Protein AF-A0A1F7NPC1-F1 (afdb_monomer_lite)

Foldseek 3Di:
DFEPVVVVVCVVVVDDPLNVLVVCQVPQWDFQLVVCVPPDLVRCCVVCVVCNVSVVRRRDIDGPDDGSVVDDDDHDDHPDRDDDDDDDDDDDDDDDDDD

Radius of gyration: 18.07 Å; chains: 1; bounding box: 39×21×56 Å

Structure (mmCIF, N/CA/C/O backbone):
data_AF-A0A1F7NPC1-F1
#
_entry.id   AF-A0A1F7NPC1-F1
#
loop_
_atom_site.group_PDB
_atom_site.id
_atom_site.type_symbol
_atom_site.label_atom_id
_atom_site.label_alt_id
_atom_site.label_comp_id
_atom_site.label_asym_id
_atom_site.label_entity_id
_atom_site.label_seq_id
_atom_site.pdbx_PDB_ins_code
_atom_site.Cartn_x
_atom_site.Cartn_y
_atom_site.Cartn_z
_atom_site.occupancy
_atom_site.B_iso_or_equiv
_atom_site.auth_seq_id
_atom_site.auth_comp_id
_atom_site.auth_asym_id
_atom_site.auth_atom_id
_atom_site.pdbx_PDB_model_num
ATOM 1 N N . MET A 1 1 ? 1.244 2.683 9.094 1.00 88.69 1 MET A N 1
ATOM 2 C CA . MET A 1 1 ? 0.813 2.723 10.508 1.00 88.69 1 MET A CA 1
ATOM 3 C C . MET A 1 1 ? -0.458 3.544 10.620 1.00 88.69 1 MET A C 1
ATOM 5 O O . MET A 1 1 ? -0.465 4.696 10.197 1.00 88.69 1 MET A O 1
ATOM 9 N N . LEU A 1 2 ? -1.526 2.942 11.138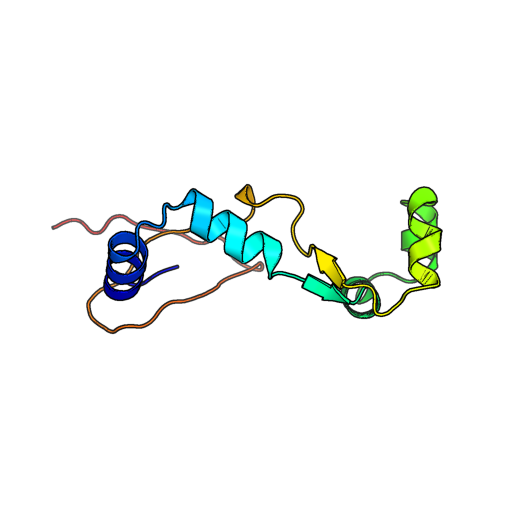 1.00 92.44 2 LEU A N 1
ATOM 10 C CA . LEU A 1 2 ? -2.827 3.589 11.313 1.00 92.44 2 LEU A CA 1
ATOM 11 C C . LEU A 1 2 ? -3.026 3.976 12.779 1.00 92.44 2 LEU A C 1
ATOM 13 O O . LEU A 1 2 ? -2.626 3.223 13.665 1.00 92.44 2 LEU A O 1
ATOM 17 N N . CYS A 1 3 ? -3.671 5.113 13.034 1.00 92.75 3 CYS A N 1
ATOM 18 C CA . CYS A 1 3 ? -4.187 5.403 14.370 1.00 92.75 3 CYS A CA 1
ATOM 19 C C . CYS A 1 3 ? -5.477 4.604 14.636 1.00 92.75 3 CYS A C 1
ATOM 21 O O . CYS A 1 3 ? -6.140 4.179 13.675 1.00 92.75 3 CYS A O 1
ATOM 23 N N . PRO A 1 4 ? -5.859 4.406 15.912 1.00 93.56 4 PRO A N 1
ATOM 24 C CA . PRO A 1 4 ? -7.070 3.668 16.269 1.00 93.56 4 PRO A CA 1
ATOM 25 C C . PRO A 1 4 ? -8.339 4.204 15.593 1.00 93.56 4 PRO A C 1
ATOM 27 O O . PRO A 1 4 ? -9.164 3.415 15.134 1.00 93.56 4 PRO A O 1
ATOM 30 N N . GLU A 1 5 ? -8.473 5.526 15.444 1.00 93.94 5 GLU A N 1
ATOM 31 C CA . GLU A 1 5 ? -9.654 6.144 14.822 1.00 93.94 5 GLU A CA 1
ATOM 32 C C . GLU A 1 5 ? -9.792 5.754 13.346 1.00 93.94 5 GLU A C 1
ATOM 34 O O . GLU A 1 5 ? -10.873 5.371 12.900 1.00 93.94 5 GLU A O 1
ATOM 39 N N . HIS A 1 6 ? -8.697 5.810 12.581 1.00 93.38 6 HIS A N 1
ATOM 40 C CA . HIS A 1 6 ? -8.715 5.424 11.170 1.00 93.38 6 HIS A CA 1
ATOM 41 C C . HIS A 1 6 ? -8.996 3.932 11.009 1.00 93.38 6 HIS A C 1
ATOM 43 O O . HIS A 1 6 ? -9.794 3.554 10.153 1.00 93.38 6 HIS A O 1
ATOM 49 N N . ALA A 1 7 ? -8.396 3.086 11.853 1.00 94.25 7 ALA A N 1
ATOM 50 C CA . ALA A 1 7 ? -8.669 1.652 11.843 1.00 94.25 7 ALA A CA 1
ATOM 51 C C . ALA A 1 7 ? -10.153 1.355 12.128 1.00 94.25 7 ALA A C 1
ATOM 53 O O . ALA A 1 7 ? -10.759 0.544 11.428 1.00 94.25 7 ALA A O 1
ATOM 54 N N . ALA A 1 8 ? -10.760 2.060 13.090 1.00 93.62 8 ALA A N 1
ATOM 55 C CA . ALA A 1 8 ? -12.181 1.930 13.404 1.00 93.62 8 ALA A CA 1
ATOM 56 C C . ALA A 1 8 ? -13.085 2.400 12.251 1.00 93.62 8 ALA A C 1
ATOM 58 O O . ALA A 1 8 ? -14.076 1.739 11.947 1.00 93.62 8 ALA A O 1
ATOM 59 N N . ILE A 1 9 ? -12.743 3.504 11.576 1.00 95.25 9 ILE A N 1
ATOM 60 C CA . ILE A 1 9 ? -13.491 3.994 10.405 1.00 95.25 9 ILE A CA 1
ATOM 61 C C . ILE A 1 9 ? -13.431 2.980 9.258 1.00 95.25 9 ILE A C 1
ATOM 63 O O . ILE A 1 9 ? -14.469 2.671 8.674 1.00 95.25 9 ILE A O 1
ATOM 67 N N . ILE A 1 10 ? -12.245 2.446 8.959 1.00 95.81 10 ILE A N 1
ATOM 68 C CA . ILE A 1 10 ? -12.043 1.432 7.914 1.00 95.81 10 ILE A CA 1
ATOM 69 C C . ILE A 1 10 ? -12.883 0.185 8.224 1.00 95.81 10 ILE A C 1
ATOM 71 O O . ILE A 1 10 ? -13.677 -0.249 7.389 1.00 95.81 10 ILE A O 1
ATOM 75 N N . ALA A 1 11 ? -12.792 -0.331 9.455 1.00 96.25 11 ALA A N 1
ATOM 76 C CA . ALA A 1 11 ? -13.564 -1.495 9.887 1.00 96.25 11 ALA A CA 1
ATOM 77 C C . ALA A 1 11 ? -15.082 -1.241 9.853 1.00 96.25 11 ALA A C 1
ATOM 79 O O . ALA A 1 11 ? -15.841 -2.103 9.415 1.00 96.25 11 ALA A O 1
ATOM 80 N N . LYS A 1 12 ? -15.536 -0.041 10.246 1.00 97.62 12 LYS A N 1
ATOM 81 C CA . LYS A 1 12 ? -16.953 0.362 10.192 1.00 97.62 12 LYS A CA 1
ATOM 82 C C . LYS A 1 12 ? -17.527 0.300 8.773 1.00 97.62 12 LYS A C 1
ATOM 84 O O . LYS A 1 12 ? -18.713 0.029 8.619 1.00 97.62 12 LYS A O 1
ATOM 89 N N . HIS A 1 13 ? -16.704 0.534 7.753 1.00 97.50 13 HIS A N 1
ATOM 90 C CA . HIS A 1 13 ? -17.105 0.437 6.346 1.00 97.50 13 HIS A CA 1
ATOM 91 C C . HIS A 1 13 ? -16.903 -0.971 5.759 1.00 97.50 13 HIS A C 1
ATOM 93 O O . HIS A 1 13 ? -17.033 -1.152 4.551 1.00 97.50 13 HIS A O 1
ATOM 99 N N . GLY A 1 14 ? -16.608 -1.971 6.594 1.00 97.44 14 GLY A N 1
ATOM 100 C CA . GLY A 1 14 ? -16.521 -3.376 6.194 1.00 97.44 14 GLY A CA 1
ATOM 101 C C . GLY A 1 14 ? -15.201 -3.777 5.539 1.00 97.44 14 GLY A C 1
ATOM 102 O O . GLY A 1 14 ? -15.120 -4.866 4.981 1.00 97.44 14 GLY A O 1
ATOM 103 N N . TRP A 1 15 ? -14.171 -2.930 5.593 1.00 97.94 15 TRP A N 1
ATOM 104 C CA . TRP A 1 15 ? -12.879 -3.239 4.985 1.00 97.94 15 TRP A CA 1
ATOM 105 C C . TRP A 1 15 ? -12.024 -4.097 5.913 1.00 97.94 15 TRP A C 1
ATOM 107 O O . TRP A 1 15 ? -11.790 -3.757 7.077 1.00 97.94 15 TRP A O 1
ATOM 117 N N . SER A 1 16 ? -11.501 -5.191 5.370 1.00 96.38 16 SER A N 1
ATOM 118 C CA . SER A 1 16 ? -10.497 -6.022 6.023 1.00 96.38 16 SER A CA 1
ATOM 119 C C . SER A 1 16 ? -9.082 -5.458 5.830 1.00 96.38 16 SER A C 1
ATOM 121 O O . SER A 1 16 ? -8.823 -4.601 4.982 1.00 96.38 16 SER A O 1
ATOM 123 N N . LYS A 1 17 ? -8.107 -5.998 6.575 1.00 95.00 17 LYS A N 1
ATOM 124 C CA . LYS A 1 17 ? -6.679 -5.694 6.354 1.00 95.00 17 LYS A CA 1
ATOM 125 C C . LYS A 1 17 ? -6.240 -6.040 4.922 1.00 95.00 17 LYS A C 1
ATOM 127 O O . LYS A 1 17 ? -5.391 -5.344 4.370 1.00 95.00 17 LYS A O 1
ATOM 132 N N . ALA A 1 18 ? -6.800 -7.101 4.334 1.00 96.69 18 ALA A N 1
ATOM 133 C CA . ALA A 1 18 ? -6.490 -7.518 2.969 1.00 96.69 18 ALA A CA 1
ATOM 134 C C . ALA A 1 18 ? -6.993 -6.492 1.942 1.00 96.69 18 ALA A C 1
ATOM 136 O O . ALA A 1 18 ? -6.257 -6.155 1.019 1.00 96.69 18 ALA A O 1
ATOM 137 N N . ASP A 1 19 ? -8.177 -5.918 2.165 1.00 97.75 19 ASP A N 1
ATOM 138 C CA . ASP A 1 19 ? -8.743 -4.880 1.293 1.00 97.75 19 ASP A CA 1
ATOM 139 C C . ASP A 1 19 ? -7.897 -3.607 1.322 1.00 97.75 19 ASP A C 1
ATOM 141 O O . ASP A 1 19 ? -7.585 -3.042 0.276 1.00 97.75 19 ASP A O 1
ATOM 145 N N . VAL A 1 20 ? -7.429 -3.193 2.506 1.00 96.38 20 VAL A N 1
ATOM 146 C CA . VAL A 1 20 ? -6.520 -2.039 2.627 1.00 96.38 20 VAL A CA 1
ATOM 147 C C . VAL A 1 20 ? -5.211 -2.293 1.877 1.00 96.38 20 VAL A C 1
ATOM 149 O O . VAL A 1 20 ? -4.750 -1.422 1.142 1.00 96.38 20 VAL A O 1
ATOM 152 N N . ARG A 1 21 ? -4.615 -3.485 2.021 1.00 96.56 21 ARG A N 1
ATOM 153 C CA . ARG A 1 21 ? -3.404 -3.858 1.268 1.00 96.56 21 ARG A CA 1
ATOM 154 C C . ARG A 1 21 ? -3.645 -3.832 -0.234 1.00 96.56 21 ARG A C 1
ATOM 156 O O . ARG A 1 21 ? -2.828 -3.283 -0.969 1.00 96.56 21 ARG A O 1
ATOM 163 N N . ARG A 1 22 ? -4.767 -4.395 -0.683 1.00 97.00 22 ARG A N 1
ATOM 164 C CA . ARG A 1 22 ? -5.150 -4.422 -2.094 1.00 97.00 22 ARG A CA 1
ATOM 165 C C . ARG A 1 22 ? -5.326 -3.010 -2.642 1.00 97.00 22 ARG A C 1
ATOM 167 O O . ARG A 1 22 ? -4.754 -2.700 -3.681 1.00 97.00 22 ARG A O 1
ATOM 174 N N . PHE A 1 23 ? -6.021 -2.146 -1.909 1.00 96.75 23 PHE A N 1
ATOM 175 C CA . PHE A 1 23 ? -6.215 -0.749 -2.278 1.00 96.75 23 PHE A CA 1
ATOM 176 C C . PHE A 1 23 ? -4.884 -0.000 -2.39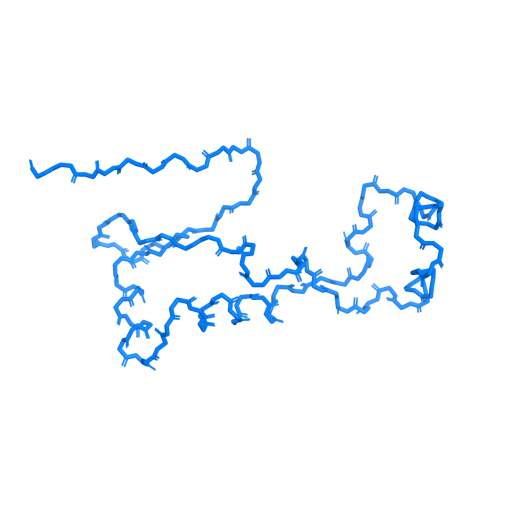7 1.00 96.75 23 PHE A C 1
ATOM 178 O O . PHE A 1 23 ? -4.631 0.644 -3.415 1.00 96.75 23 PHE A O 1
ATOM 185 N N . LEU A 1 24 ? -4.002 -0.121 -1.399 1.00 95.31 24 LEU A N 1
ATOM 186 C CA . LEU A 1 24 ? -2.670 0.488 -1.445 1.00 95.31 24 LEU A CA 1
ATOM 187 C C . LEU A 1 24 ? -1.858 -0.038 -2.633 1.00 95.31 24 LEU A C 1
ATOM 189 O O . LEU A 1 24 ? -1.249 0.747 -3.355 1.00 95.31 24 LEU A O 1
ATOM 193 N N . TYR A 1 25 ? -1.895 -1.347 -2.876 1.00 95.56 25 TYR A N 1
ATOM 194 C CA . TYR A 1 25 ? -1.231 -1.961 -4.018 1.00 95.56 25 TYR A CA 1
ATOM 195 C C . TYR A 1 25 ? -1.770 -1.470 -5.352 1.00 95.56 25 TYR A C 1
ATOM 197 O O . TYR A 1 25 ? -0.978 -1.265 -6.258 1.00 95.56 25 TYR A O 1
ATOM 205 N N . GLU A 1 26 ? -3.075 -1.282 -5.513 1.00 96.19 26 GLU A N 1
ATOM 206 C CA . GLU A 1 26 ? -3.664 -0.800 -6.767 1.00 96.19 26 GLU A CA 1
ATOM 207 C C . GLU A 1 26 ? -3.281 0.652 -7.070 1.00 96.19 26 GLU A C 1
ATOM 209 O O . GLU A 1 26 ? -3.050 0.990 -8.231 1.00 96.19 26 GLU A O 1
ATOM 214 N N . HIS A 1 27 ? -3.131 1.477 -6.032 1.00 95.81 27 HIS A N 1
ATOM 215 C CA . HIS A 1 27 ? -2.881 2.913 -6.168 1.00 95.81 27 HIS A CA 1
ATOM 216 C C . HIS A 1 27 ? -1.399 3.304 -6.068 1.00 95.81 27 HIS A C 1
ATOM 218 O O . HIS A 1 27 ? -1.030 4.398 -6.488 1.00 95.81 27 HIS A O 1
ATOM 224 N N . ALA A 1 28 ? -0.525 2.435 -5.552 1.00 93.94 28 ALA A N 1
ATOM 225 C CA . ALA A 1 28 ? 0.918 2.674 -5.496 1.00 93.94 28 ALA A CA 1
ATOM 226 C C . ALA A 1 28 ? 1.560 2.496 -6.882 1.00 93.94 28 ALA A C 1
ATOM 228 O O . ALA A 1 28 ? 2.156 1.455 -7.190 1.00 93.94 28 ALA A O 1
ATOM 229 N N . ARG A 1 29 ? 1.394 3.503 -7.740 1.00 94.19 29 ARG A N 1
ATOM 230 C CA . ARG A 1 29 ? 1.935 3.551 -9.099 1.00 94.19 29 ARG A CA 1
ATOM 231 C C . ARG A 1 29 ? 2.915 4.707 -9.258 1.00 94.19 29 ARG A C 1
ATOM 233 O O . ARG A 1 29 ? 2.763 5.748 -8.622 1.00 94.19 29 ARG A O 1
ATOM 240 N N . LEU A 1 30 ? 3.945 4.476 -10.065 1.00 91.94 30 LEU A N 1
ATOM 241 C CA . LEU A 1 30 ? 4.818 5.528 -10.564 1.00 91.94 30 LEU A CA 1
ATOM 242 C C . LEU A 1 30 ? 5.050 5.328 -12.061 1.00 91.94 30 LEU A C 1
ATOM 244 O O . LEU A 1 30 ? 5.190 4.182 -12.509 1.00 91.94 30 LEU A O 1
ATOM 248 N N . PRO A 1 31 ? 5.200 6.419 -12.826 1.00 92.31 31 PRO A N 1
ATOM 249 C CA . PRO A 1 31 ? 5.576 6.325 -14.219 1.00 92.31 31 PRO A CA 1
ATOM 250 C C . PRO A 1 31 ? 6.983 5.736 -14.324 1.00 92.31 31 PRO A C 1
ATOM 252 O O . PRO A 1 31 ? 7.891 6.081 -13.553 1.00 92.31 31 PRO A O 1
ATOM 255 N N . PHE A 1 32 ? 7.184 4.860 -15.305 1.00 87.88 32 PHE A N 1
ATOM 256 C CA . PHE A 1 32 ? 8.438 4.134 -15.510 1.00 87.88 32 PHE A CA 1
ATOM 257 C C . PHE A 1 32 ? 9.685 5.040 -15.510 1.00 87.88 32 PHE A C 1
ATOM 259 O O . PHE A 1 32 ? 10.731 4.671 -14.967 1.00 87.88 32 PHE A O 1
ATOM 266 N N . ARG A 1 33 ? 9.577 6.268 -16.036 1.00 86.12 33 ARG A N 1
ATOM 267 C CA . ARG A 1 33 ? 10.665 7.262 -16.014 1.00 86.12 33 ARG A CA 1
ATOM 268 C C . ARG A 1 33 ? 11.188 7.591 -14.609 1.00 86.12 33 ARG A C 1
ATOM 270 O O . ARG A 1 33 ? 12.374 7.888 -14.485 1.00 86.12 33 ARG A O 1
ATOM 277 N N . LEU A 1 34 ? 10.341 7.548 -13.575 1.00 86.06 34 LEU A N 1
ATOM 278 C CA . LEU A 1 34 ? 10.715 7.859 -12.189 1.00 86.06 34 LEU A CA 1
ATOM 279 C C . LEU A 1 34 ? 11.313 6.650 -11.465 1.00 86.06 34 LEU A C 1
ATOM 281 O O . LEU A 1 34 ? 12.187 6.816 -10.620 1.00 86.06 34 LEU A O 1
ATOM 285 N N . LEU A 1 35 ? 10.919 5.432 -11.843 1.00 78.25 35 LEU A N 1
ATOM 286 C CA . LEU A 1 35 ? 11.482 4.197 -11.286 1.00 78.25 35 LEU A CA 1
ATOM 287 C C . LEU A 1 35 ? 12.942 3.958 -11.717 1.00 78.25 35 LEU A C 1
ATOM 289 O O . LEU A 1 35 ? 13.673 3.210 -11.075 1.00 78.25 35 LEU A O 1
ATOM 293 N N . ARG A 1 36 ? 13.397 4.622 -12.786 1.00 67.75 36 ARG A N 1
ATOM 294 C CA . ARG A 1 36 ? 14.745 4.476 -13.364 1.00 67.75 36 ARG A CA 1
ATOM 295 C C . ARG A 1 36 ? 15.842 5.274 -12.634 1.00 67.75 36 ARG A C 1
ATOM 297 O O . ARG A 1 36 ? 16.993 5.235 -13.056 1.00 67.75 36 ARG A O 1
ATOM 304 N N . TRP A 1 37 ? 15.517 6.005 -11.564 1.00 55.75 37 TRP A N 1
ATOM 305 C CA . TRP A 1 37 ? 16.352 7.086 -11.004 1.00 55.75 37 TRP A CA 1
ATOM 306 C C . TRP A 1 37 ? 17.800 6.707 -10.624 1.00 55.75 37 TRP A C 1
ATOM 308 O O . TRP A 1 37 ? 18.664 7.574 -10.571 1.00 55.75 37 TRP A O 1
ATOM 318 N N . THR A 1 38 ? 18.100 5.429 -10.378 1.00 53.41 38 THR A N 1
ATOM 319 C CA . THR A 1 38 ? 19.424 4.961 -9.912 1.00 53.41 38 THR A CA 1
ATOM 320 C C . THR A 1 38 ? 20.214 4.134 -10.928 1.00 53.41 38 THR A C 1
ATOM 322 O O . THR A 1 38 ? 21.324 3.697 -10.625 1.00 53.41 38 THR A O 1
ATOM 325 N N . LYS A 1 39 ? 19.668 3.871 -12.119 1.00 55.91 39 LYS A N 1
ATOM 326 C CA . LYS A 1 39 ? 20.198 2.865 -13.050 1.00 55.91 39 LYS A CA 1
ATOM 327 C C . LYS A 1 39 ? 20.271 3.457 -14.459 1.00 55.91 39 LYS A C 1
ATOM 329 O O . LYS A 1 39 ? 19.241 3.766 -15.054 1.00 55.91 39 LYS A O 1
ATOM 334 N N . GLU A 1 40 ? 21.484 3.587 -15.004 1.00 62.09 40 GLU A N 1
ATOM 335 C CA . GLU A 1 40 ? 21.698 3.877 -16.431 1.00 62.09 40 GLU A CA 1
ATOM 336 C C . GLU A 1 40 ? 20.823 2.933 -17.280 1.00 62.09 40 GLU A C 1
ATOM 338 O O . GLU A 1 40 ? 20.744 1.744 -16.945 1.00 62.09 40 GLU A O 1
ATOM 343 N N . PRO A 1 41 ? 20.166 3.394 -18.365 1.00 60.53 41 PRO A N 1
ATOM 344 C CA . PRO A 1 41 ? 19.257 2.568 -19.168 1.00 60.53 41 PRO A CA 1
ATOM 345 C C . PRO A 1 41 ? 19.872 1.232 -19.611 1.00 60.53 41 PRO A C 1
ATOM 347 O O . PRO A 1 41 ? 19.177 0.219 -19.679 1.00 60.53 41 PRO A O 1
ATOM 350 N N . SER A 1 42 ? 21.188 1.214 -19.836 1.00 60.50 42 SER A N 1
ATOM 351 C CA . SER A 1 42 ? 21.978 0.022 -20.156 1.00 60.50 42 SER A CA 1
ATOM 352 C C . SER A 1 42 ? 21.897 -1.072 -19.085 1.00 60.50 42 SER A C 1
ATOM 354 O O . SER A 1 42 ? 21.857 -2.252 -19.422 1.00 60.50 42 SER A O 1
ATOM 356 N N . THR A 1 43 ? 21.808 -0.711 -17.804 1.00 66.38 43 THR A N 1
ATOM 357 C CA . THR A 1 43 ? 21.758 -1.671 -16.688 1.00 66.38 43 THR A CA 1
ATOM 358 C C . THR A 1 43 ? 20.400 -2.356 -16.550 1.00 66.38 43 THR A C 1
ATOM 360 O O . THR A 1 43 ? 20.341 -3.522 -16.165 1.00 66.38 43 THR A O 1
ATOM 363 N N . LEU A 1 44 ? 19.312 -1.667 -16.908 1.00 65.75 44 LEU A N 1
ATOM 364 C CA . LEU A 1 44 ? 17.983 -2.272 -16.958 1.00 65.75 44 LEU A CA 1
ATOM 365 C C . LEU A 1 44 ? 17.883 -3.261 -18.127 1.00 65.75 44 LEU A C 1
ATOM 367 O O . LEU A 1 44 ? 17.425 -4.384 -17.938 1.00 65.75 44 LEU A O 1
ATOM 371 N N . ILE A 1 45 ? 18.362 -2.860 -19.310 1.00 65.19 45 ILE A N 1
ATOM 372 C CA . ILE A 1 45 ? 18.362 -3.703 -20.516 1.00 65.19 45 ILE A CA 1
ATOM 373 C C . ILE A 1 45 ? 19.227 -4.952 -20.301 1.00 65.19 45 ILE A C 1
ATOM 375 O O . ILE A 1 45 ? 18.821 -6.046 -20.684 1.00 65.19 45 ILE A O 1
ATOM 379 N N . ALA A 1 46 ? 20.389 -4.806 -19.656 1.00 69.56 46 ALA A N 1
ATOM 380 C CA . ALA A 1 46 ? 21.287 -5.923 -19.374 1.00 69.56 46 ALA A CA 1
ATOM 381 C C . ALA A 1 46 ? 20.698 -6.929 -18.372 1.00 69.56 46 ALA A C 1
ATOM 383 O O . ALA A 1 46 ? 20.925 -8.127 -18.510 1.00 69.56 46 ALA A O 1
ATOM 384 N N . GLY A 1 47 ? 19.949 -6.458 -17.368 1.00 74.50 47 GLY A N 1
ATOM 385 C CA . GLY A 1 47 ? 19.352 -7.329 -16.351 1.00 74.50 47 GLY A CA 1
ATOM 386 C C . GLY A 1 47 ? 18.024 -7.963 -16.768 1.00 74.50 47 GLY A C 1
ATOM 387 O O . GLY A 1 47 ? 17.706 -9.057 -16.307 1.00 74.50 47 GLY A O 1
ATOM 388 N N . ARG A 1 48 ? 17.234 -7.277 -17.606 1.00 78.38 48 ARG A N 1
ATOM 389 C CA . ARG A 1 48 ? 15.876 -7.677 -18.011 1.00 78.38 48 ARG A CA 1
ATOM 390 C C . ARG A 1 48 ? 15.579 -7.260 -19.460 1.00 78.38 48 ARG A C 1
ATOM 392 O O . ARG A 1 48 ? 14.836 -6.299 -19.685 1.00 78.38 48 ARG A O 1
ATOM 399 N N . PRO A 1 49 ? 16.142 -7.961 -20.462 1.00 81.81 49 PRO A N 1
ATOM 400 C CA . PRO A 1 49 ? 15.929 -7.628 -21.874 1.00 81.81 49 PRO A CA 1
ATOM 401 C C . PRO A 1 49 ? 14.454 -7.741 -22.292 1.00 81.81 49 PRO A C 1
ATOM 403 O O . PRO A 1 49 ? 13.992 -6.995 -23.154 1.00 81.81 49 PRO A O 1
ATOM 406 N N . ASP A 1 50 ? 13.683 -8.602 -21.623 1.00 85.62 50 ASP A N 1
ATOM 407 C CA . ASP A 1 50 ? 12.236 -8.752 -21.797 1.00 85.62 50 ASP A CA 1
ATOM 408 C C . ASP A 1 50 ? 11.441 -7.474 -21.473 1.00 85.62 50 ASP A C 1
ATOM 410 O O . ASP A 1 50 ? 10.335 -7.287 -21.977 1.00 85.62 50 ASP A O 1
ATOM 414 N N . LEU A 1 51 ? 12.011 -6.558 -20.687 1.00 84.06 51 LEU A N 1
ATOM 415 C CA . LEU A 1 51 ? 11.376 -5.303 -20.279 1.00 84.06 51 LEU A CA 1
ATOM 416 C C . LEU A 1 51 ? 11.798 -4.095 -21.129 1.00 84.06 51 LEU A C 1
ATOM 418 O O . LEU A 1 51 ? 11.347 -2.977 -20.880 1.00 84.06 51 LEU A O 1
ATOM 422 N N . GLN A 1 52 ? 12.623 -4.286 -22.165 1.00 84.56 52 GLN A N 1
ATOM 423 C CA . GLN A 1 52 ? 13.146 -3.190 -22.992 1.00 84.56 52 GLN A CA 1
ATOM 424 C C . GLN A 1 52 ? 12.042 -2.359 -23.670 1.00 84.56 52 GLN A C 1
ATOM 426 O O . GLN A 1 52 ? 12.220 -1.167 -23.925 1.00 84.56 52 GLN A O 1
ATOM 431 N N . TRP A 1 53 ? 10.881 -2.956 -23.944 1.00 87.12 53 TRP A N 1
ATOM 432 C CA . TRP A 1 53 ? 9.744 -2.258 -24.544 1.00 87.12 53 TRP A CA 1
ATOM 433 C C . TRP A 1 53 ? 9.220 -1.095 -23.683 1.00 87.12 53 TRP A C 1
ATOM 435 O O . TRP A 1 53 ? 8.691 -0.140 -24.252 1.00 87.12 53 TRP A O 1
ATOM 445 N N . LEU A 1 54 ? 9.433 -1.118 -22.359 1.00 87.12 54 LEU A N 1
ATOM 446 C CA . LEU A 1 54 ? 9.061 -0.033 -21.439 1.00 87.12 54 LEU A CA 1
ATOM 447 C C . LEU A 1 54 ? 9.785 1.282 -21.752 1.00 87.12 54 LEU A C 1
ATOM 449 O O . LEU A 1 54 ? 9.255 2.357 -21.484 1.00 87.12 54 LEU A O 1
ATOM 453 N N . LEU A 1 55 ? 10.959 1.228 -22.397 1.00 85.50 55 LEU A N 1
ATOM 454 C CA . LEU A 1 55 ? 11.686 2.427 -22.837 1.00 85.50 55 LEU A CA 1
ATOM 455 C C . LEU A 1 55 ? 10.878 3.283 -23.821 1.00 85.50 55 LEU A C 1
ATOM 457 O O . LEU A 1 55 ? 11.117 4.485 -23.907 1.00 85.50 55 LEU A O 1
ATOM 461 N N . ARG A 1 56 ? 9.928 2.678 -24.546 1.00 89.88 56 ARG A N 1
ATOM 462 C CA . ARG A 1 56 ? 9.021 3.388 -25.460 1.00 89.88 56 ARG A CA 1
ATOM 463 C C . ARG A 1 56 ? 7.821 4.021 -24.750 1.00 89.88 56 ARG A C 1
ATOM 465 O O . ARG A 1 56 ? 7.150 4.845 -25.359 1.00 89.88 56 ARG A O 1
ATOM 472 N N . TYR A 1 57 ? 7.570 3.667 -23.489 1.00 91.62 57 TYR A N 1
ATOM 473 C CA . TYR A 1 57 ? 6.420 4.123 -22.705 1.00 91.62 57 TYR A CA 1
ATOM 474 C C . TYR A 1 57 ? 6.878 4.699 -21.353 1.00 91.62 57 TYR A C 1
ATOM 476 O O . TYR A 1 57 ? 6.627 4.106 -20.303 1.00 91.62 57 TYR A O 1
ATOM 484 N N . PRO A 1 58 ? 7.578 5.850 -21.354 1.00 88.38 58 PRO A N 1
ATOM 485 C CA . PRO A 1 58 ? 8.156 6.431 -20.139 1.00 88.38 58 PRO A CA 1
ATOM 486 C C . PRO A 1 58 ? 7.117 6.818 -19.079 1.00 88.38 58 PRO A C 1
ATOM 488 O O . PRO A 1 58 ? 7.441 6.812 -17.892 1.00 88.38 58 PRO A O 1
ATOM 491 N N . ASP A 1 59 ? 5.894 7.125 -19.505 1.00 93.25 59 ASP A N 1
ATOM 492 C CA . ASP A 1 59 ? 4.793 7.549 -18.638 1.00 93.25 59 ASP A CA 1
ATOM 493 C C . ASP A 1 59 ? 3.833 6.396 -18.302 1.00 93.25 59 ASP A C 1
ATOM 495 O O . ASP A 1 59 ? 2.767 6.617 -17.736 1.00 93.25 59 ASP A O 1
ATOM 499 N N . LEU A 1 60 ? 4.190 5.150 -18.649 1.00 93.44 60 LEU A N 1
ATOM 500 C CA . LEU A 1 60 ? 3.418 3.988 -18.226 1.00 93.44 60 LEU A CA 1
ATOM 501 C C . LEU A 1 60 ? 3.526 3.828 -16.708 1.00 93.44 60 LEU A C 1
ATOM 503 O O . LEU A 1 60 ? 4.620 3.644 -16.170 1.00 93.44 60 LEU A O 1
ATOM 507 N N . GLU A 1 61 ? 2.375 3.876 -16.046 1.00 93.50 61 GLU A N 1
ATOM 508 C CA . GLU A 1 61 ? 2.229 3.679 -14.608 1.00 93.50 61 GLU A CA 1
ATOM 509 C C . GLU A 1 61 ? 2.476 2.213 -14.241 1.00 93.50 61 GLU A C 1
ATOM 511 O O . GLU A 1 61 ? 1.709 1.318 -14.607 1.00 93.50 61 GLU A O 1
ATOM 516 N N . LEU A 1 62 ? 3.555 1.965 -13.501 1.00 91.31 62 LEU A N 1
ATOM 517 C CA . LEU A 1 62 ? 3.944 0.634 -13.050 1.00 91.31 62 LEU A CA 1
ATOM 518 C C . LEU A 1 62 ? 3.780 0.505 -11.535 1.00 91.31 62 LEU A C 1
ATOM 520 O O . LEU A 1 62 ? 3.937 1.491 -10.807 1.00 91.31 62 LEU A O 1
ATOM 524 N N . PRO A 1 63 ? 3.465 -0.701 -11.035 1.00 92.31 63 PRO A N 1
ATOM 525 C CA . PRO A 1 63 ? 3.426 -0.943 -9.604 1.00 92.31 63 PRO A CA 1
ATOM 526 C C . PRO A 1 63 ? 4.812 -0.750 -8.983 1.00 92.31 63 PRO A C 1
ATOM 528 O O . PRO A 1 63 ? 5.810 -1.252 -9.496 1.00 92.31 63 PRO A O 1
ATOM 531 N N . ILE A 1 64 ? 4.862 -0.023 -7.863 1.00 89.62 64 ILE A N 1
ATOM 532 C CA . ILE A 1 64 ? 6.102 0.180 -7.092 1.00 89.62 64 ILE A CA 1
ATOM 533 C C . ILE A 1 64 ? 6.467 -1.090 -6.306 1.00 89.62 64 ILE A C 1
ATOM 535 O O . ILE A 1 64 ? 7.640 -1.384 -6.096 1.00 89.62 64 ILE A O 1
ATOM 539 N N . PHE A 1 65 ? 5.453 -1.842 -5.874 1.00 90.38 65 PHE A N 1
ATOM 540 C CA . PHE A 1 65 ? 5.582 -3.067 -5.089 1.00 90.38 65 PHE A CA 1
ATOM 541 C C . PHE A 1 65 ? 5.157 -4.277 -5.915 1.00 90.38 65 PHE A C 1
ATOM 543 O O . PHE A 1 65 ? 4.291 -4.161 -6.777 1.00 90.38 65 PHE A O 1
ATOM 550 N N . GLU A 1 66 ? 5.732 -5.445 -5.637 1.00 89.88 66 GLU A N 1
ATOM 551 C CA . GLU A 1 66 ? 5.447 -6.662 -6.404 1.00 89.88 66 GLU A CA 1
ATOM 552 C C . GLU A 1 66 ? 4.062 -7.236 -6.077 1.00 89.88 66 GLU A C 1
ATOM 554 O O . GLU A 1 66 ? 3.292 -7.567 -6.980 1.00 89.88 66 GLU A O 1
ATOM 559 N N . VAL A 1 67 ? 3.717 -7.273 -4.786 1.00 94.75 67 VAL A N 1
ATOM 560 C CA . VAL A 1 67 ? 2.477 -7.870 -4.276 1.00 94.75 67 VAL A CA 1
ATOM 561 C C . VAL A 1 67 ? 1.852 -7.022 -3.152 1.00 94.75 67 VAL A C 1
ATOM 563 O O . VAL A 1 67 ? 2.563 -6.251 -2.498 1.00 94.75 67 VAL A O 1
ATOM 566 N N . PRO A 1 68 ? 0.535 -7.135 -2.884 1.00 95.38 68 PRO A N 1
ATOM 567 C CA . PRO A 1 68 ? -0.121 -6.426 -1.778 1.00 95.38 68 PRO A CA 1
ATOM 568 C C . PRO A 1 68 ? 0.469 -6.718 -0.393 1.00 95.38 68 PRO A C 1
ATOM 570 O O . PRO A 1 68 ? 0.400 -5.882 0.511 1.00 95.38 68 PRO A O 1
ATOM 573 N N . GLU A 1 69 ? 1.071 -7.888 -0.214 1.00 94.31 69 GLU A N 1
ATOM 574 C CA . GLU A 1 69 ? 1.695 -8.324 1.034 1.00 94.31 69 GLU A CA 1
ATOM 575 C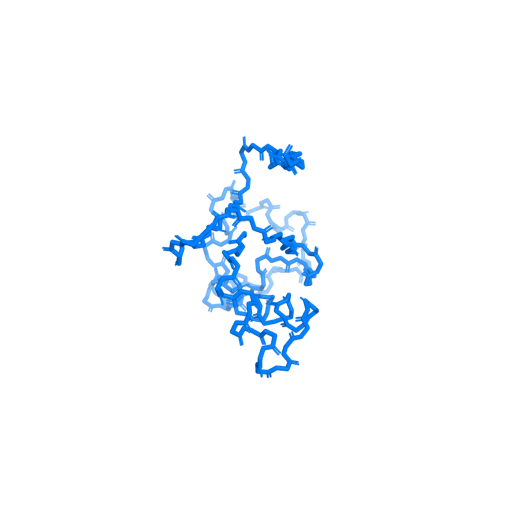 C . GLU A 1 69 ? 2.966 -7.531 1.368 1.00 94.31 69 GLU A C 1
ATOM 577 O O . GLU A 1 69 ? 3.398 -7.550 2.515 1.00 94.31 69 GLU A O 1
ATOM 582 N N . CYS A 1 70 ? 3.521 -6.756 0.425 1.00 92.38 70 CYS A N 1
ATOM 583 C CA . CYS A 1 70 ? 4.606 -5.815 0.716 1.00 92.38 70 CYS A CA 1
ATOM 584 C C . CYS A 1 70 ? 4.190 -4.700 1.698 1.00 92.38 70 CYS A C 1
ATOM 586 O O . CYS A 1 70 ? 5.054 -4.044 2.281 1.00 92.38 70 CYS A O 1
ATOM 588 N N . PHE A 1 71 ? 2.887 -4.460 1.889 1.00 92.50 71 PHE A N 1
ATOM 589 C CA . PHE A 1 71 ? 2.385 -3.460 2.827 1.00 92.50 71 PHE A CA 1
ATOM 590 C C . PHE A 1 71 ? 2.150 -4.058 4.213 1.00 92.50 71 PHE A C 1
ATOM 592 O O . PHE A 1 71 ? 1.171 -4.776 4.445 1.00 92.50 71 PHE A O 1
ATOM 599 N N . GLU A 1 72 ? 2.978 -3.665 5.178 1.00 91.81 72 GLU A N 1
ATOM 600 C CA . GLU A 1 72 ? 2.719 -3.955 6.584 1.00 91.81 72 GLU A CA 1
ATOM 601 C C . GLU A 1 72 ? 1.891 -2.866 7.265 1.00 91.81 72 GLU A C 1
ATOM 603 O O . GLU A 1 72 ? 2.186 -1.669 7.223 1.00 91.81 72 GLU A O 1
ATOM 608 N N . ILE A 1 73 ? 0.807 -3.306 7.907 1.00 91.94 73 ILE A N 1
ATOM 609 C CA . ILE A 1 73 ? -0.163 -2.432 8.564 1.00 91.94 73 ILE A CA 1
ATOM 610 C C . ILE A 1 73 ? -0.249 -2.834 10.031 1.00 91.94 73 ILE A C 1
ATOM 612 O O . ILE A 1 73 ? -0.655 -3.951 10.359 1.00 91.94 73 ILE A O 1
ATOM 616 N N . ALA A 1 74 ? 0.091 -1.878 10.889 1.00 91.31 74 ALA A N 1
ATOM 617 C CA . ALA A 1 74 ? -0.085 -1.928 12.331 1.00 91.31 74 ALA A CA 1
ATOM 618 C C . ALA A 1 74 ? -0.959 -0.752 12.782 1.00 91.31 74 ALA A C 1
ATOM 620 O O . ALA A 1 74 ? -0.879 0.342 12.203 1.00 91.31 74 ALA A O 1
ATOM 621 N N . VAL A 1 75 ? -1.771 -0.994 13.812 1.00 91.81 75 VAL A N 1
ATOM 622 C CA . VAL A 1 75 ? -2.526 0.038 14.530 1.00 91.81 75 VAL A CA 1
ATOM 623 C C . VAL A 1 75 ? -1.713 0.427 15.754 1.00 91.81 75 VAL A C 1
ATOM 625 O O . VAL A 1 75 ? -1.393 -0.432 16.571 1.00 91.81 75 VAL A O 1
ATOM 628 N N . VAL A 1 76 ? -1.321 1.694 15.845 1.00 87.94 76 VAL A N 1
ATOM 629 C CA . VAL A 1 76 ? -0.397 2.187 16.876 1.00 87.94 76 VAL A CA 1
ATOM 630 C C . VAL A 1 76 ? -0.792 3.587 17.336 1.00 87.94 76 VAL A C 1
ATOM 632 O O . VAL A 1 76 ? -1.458 4.327 16.610 1.00 87.94 76 VAL A O 1
ATOM 635 N N . GLY A 1 77 ? -0.331 3.968 18.527 1.00 84.81 77 GLY A N 1
ATOM 636 C CA . GLY A 1 77 ? -0.587 5.280 19.116 1.00 84.81 77 GLY A CA 1
ATOM 637 C C . GLY A 1 77 ? -1.881 5.334 19.927 1.00 84.81 77 GLY A C 1
ATOM 638 O O . GLY A 1 77 ? -2.369 4.318 20.413 1.00 84.81 77 GLY A O 1
ATOM 639 N N . GLY A 1 78 ? -2.410 6.544 20.092 1.00 80.12 78 GLY A N 1
ATOM 640 C CA . GLY A 1 78 ? -3.616 6.826 20.865 1.00 80.12 78 GLY A CA 1
ATOM 641 C C . GLY A 1 78 ? -4.494 7.877 20.182 1.00 80.12 78 GLY A C 1
ATOM 642 O O . GLY A 1 78 ? -4.230 8.233 19.027 1.00 80.12 78 GLY A O 1
ATOM 643 N N . PRO A 1 79 ? -5.515 8.389 20.886 1.00 73.69 79 PRO A N 1
ATOM 644 C CA . PRO A 1 79 ? -6.483 9.315 20.322 1.00 73.69 79 PRO A CA 1
ATOM 645 C C . PRO A 1 79 ? -5.845 10.648 19.941 1.00 73.69 79 PRO A C 1
ATOM 647 O O . PRO A 1 79 ? -5.584 11.508 20.778 1.00 73.69 79 PRO A O 1
ATOM 650 N N . ALA A 1 80 ? -5.556 10.790 18.649 1.00 78.00 80 ALA A N 1
ATOM 651 C CA . ALA A 1 80 ? -4.988 11.999 18.054 1.00 78.00 80 ALA A CA 1
ATOM 652 C C . ALA A 1 80 ? -5.231 12.106 16.537 1.00 78.00 80 ALA A C 1
ATOM 654 O O . ALA A 1 80 ? -4.888 13.132 15.947 1.00 78.00 80 ALA A O 1
ATOM 655 N N . GLY A 1 81 ? -5.775 11.066 15.883 1.00 79.75 81 GLY A N 1
ATOM 656 C CA . GLY A 1 81 ? -6.115 11.101 14.455 1.00 79.75 81 GLY A CA 1
ATOM 657 C C . GLY A 1 81 ? -4.918 11.152 13.496 1.00 79.75 81 GLY A C 1
ATOM 658 O O . GLY A 1 81 ? -5.071 11.535 12.339 1.00 79.75 81 GLY A O 1
ATOM 659 N N . ARG A 1 82 ? -3.702 10.810 13.947 1.00 84.75 82 ARG A N 1
ATOM 660 C CA . ARG A 1 82 ? -2.482 10.890 13.122 1.00 84.75 82 ARG A CA 1
ATOM 661 C C . ARG A 1 82 ? -2.001 9.507 12.708 1.00 84.75 82 ARG A C 1
ATOM 663 O O . ARG A 1 82 ? -1.632 8.698 13.549 1.00 84.75 82 ARG A O 1
ATOM 670 N N . SER A 1 83 ? -1.964 9.257 11.403 1.00 86.75 83 SER A N 1
ATOM 671 C CA . SER A 1 83 ? -1.366 8.053 10.812 1.00 86.75 83 SER A CA 1
ATOM 672 C C . SER A 1 83 ? -0.029 8.371 10.153 1.00 86.75 83 SER A C 1
ATOM 674 O O . SER A 1 83 ? 0.260 9.524 9.844 1.00 86.75 83 SER A O 1
ATOM 676 N N . MET A 1 84 ? 0.792 7.344 9.947 1.00 87.12 84 MET A N 1
ATOM 677 C CA . MET A 1 84 ? 2.148 7.489 9.422 1.00 87.12 84 MET A CA 1
ATOM 678 C C . MET A 1 84 ? 2.443 6.423 8.369 1.00 87.12 84 MET A C 1
ATOM 680 O O . MET A 1 84 ? 2.068 5.256 8.520 1.00 87.12 84 MET A O 1
ATOM 684 N N . TYR A 1 85 ? 3.159 6.821 7.325 1.00 87.19 85 TYR A N 1
ATOM 685 C CA . TYR A 1 85 ? 3.757 5.927 6.342 1.00 87.19 85 TYR A CA 1
ATOM 686 C C . TYR A 1 85 ? 5.276 5.927 6.510 1.00 87.19 85 TYR A C 1
ATOM 688 O O . TYR A 1 85 ? 5.867 6.963 6.805 1.00 87.19 85 TYR A O 1
ATOM 696 N N . PHE A 1 86 ? 5.893 4.764 6.328 1.00 82.81 86 PHE A N 1
ATOM 697 C CA . PHE A 1 86 ? 7.334 4.588 6.421 1.00 82.81 86 PHE A CA 1
ATOM 698 C C . PHE A 1 86 ? 7.790 3.578 5.362 1.00 82.81 86 PHE A C 1
ATOM 700 O O . PHE A 1 86 ? 7.155 2.535 5.204 1.00 82.81 86 PHE A O 1
ATOM 707 N N . TYR A 1 87 ? 8.873 3.889 4.646 1.00 74.19 87 TYR A N 1
ATOM 708 C CA . TYR A 1 87 ? 9.444 3.048 3.593 1.00 74.19 87 TYR A CA 1
ATOM 709 C C . TYR A 1 87 ? 10.961 3.236 3.526 1.00 74.19 87 TYR A C 1
ATOM 711 O O . TYR A 1 87 ? 11.428 4.287 3.095 1.00 74.19 87 TYR A O 1
ATOM 719 N N . GLY A 1 88 ? 11.706 2.201 3.927 1.00 64.12 88 GLY A N 1
ATOM 720 C CA . GLY A 1 88 ? 13.164 2.121 3.795 1.00 64.12 88 G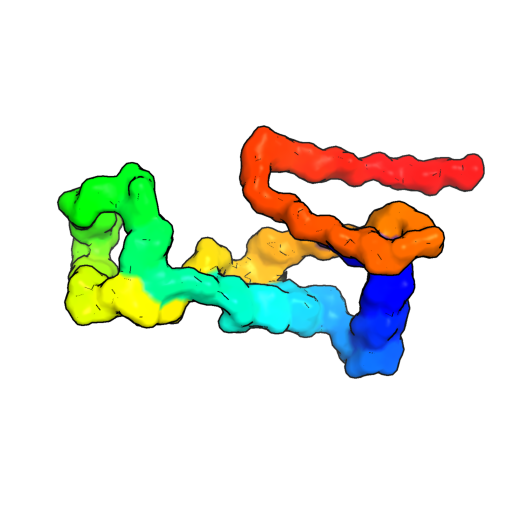LY A CA 1
ATOM 721 C C . GLY A 1 88 ? 13.974 3.071 4.695 1.00 64.12 88 GLY A C 1
ATOM 722 O O . GLY A 1 88 ? 13.497 4.115 5.116 1.00 64.12 88 GLY A O 1
ATOM 723 N N . ALA A 1 89 ? 15.231 2.682 4.952 1.00 49.31 89 ALA A N 1
ATOM 724 C CA . ALA A 1 89 ? 16.287 3.306 5.778 1.00 49.31 89 ALA A CA 1
ATOM 725 C C . ALA A 1 89 ? 16.380 2.909 7.267 1.00 49.31 89 ALA A C 1
ATOM 727 O O . ALA A 1 89 ? 17.467 3.015 7.827 1.00 49.31 89 ALA A O 1
ATOM 728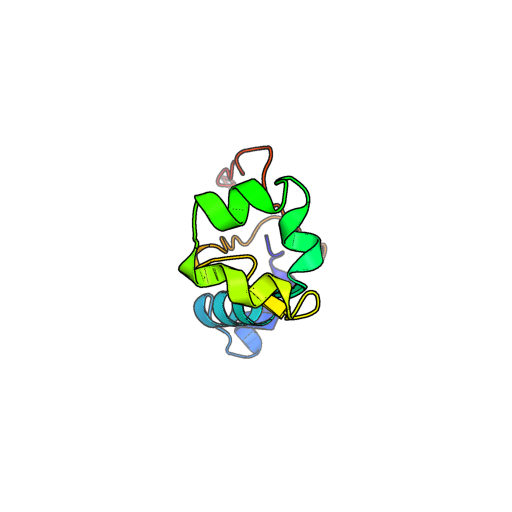 N N . HIS A 1 90 ? 15.330 2.362 7.887 1.00 52.66 90 HIS A N 1
ATOM 729 C CA . HIS A 1 90 ? 15.361 1.838 9.264 1.00 52.66 90 HIS A CA 1
ATOM 730 C C . HIS A 1 90 ? 14.384 0.663 9.427 1.00 52.66 90 HIS A C 1
ATOM 732 O O . HIS A 1 90 ? 13.451 0.526 8.638 1.00 52.66 90 HIS A O 1
ATOM 738 N N . GLU A 1 91 ? 14.586 -0.192 10.430 1.00 54.09 91 GLU A N 1
ATOM 739 C CA . GLU A 1 91 ? 13.605 -1.221 10.786 1.00 54.09 91 GLU A CA 1
ATOM 740 C C . GLU A 1 91 ? 12.490 -0.608 11.654 1.00 54.09 91 GLU A C 1
ATOM 742 O O . GLU A 1 91 ? 12.776 0.082 12.637 1.00 54.09 91 GLU A O 1
ATOM 747 N N . PRO A 1 92 ? 11.205 -0.804 11.318 1.00 58.19 92 PRO A N 1
ATOM 748 C CA . PRO A 1 92 ? 10.130 -0.428 12.222 1.00 58.19 92 PRO A CA 1
ATOM 749 C C . PRO A 1 92 ? 10.145 -1.361 13.442 1.00 58.19 92 PRO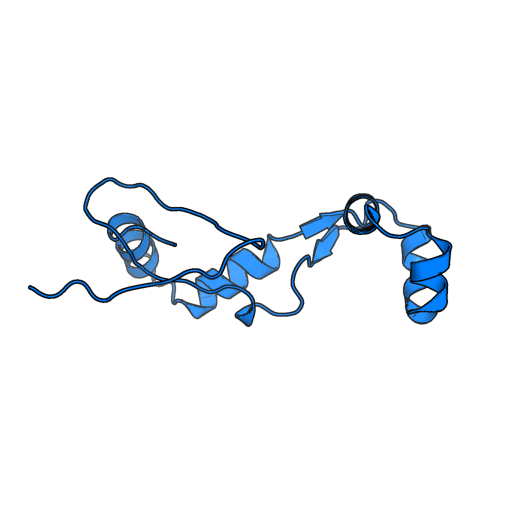 A C 1
ATOM 751 O O . PRO A 1 92 ? 9.744 -2.518 13.355 1.00 58.19 92 PRO A O 1
ATOM 754 N N . VAL A 1 93 ? 10.586 -0.853 14.596 1.00 64.00 93 VAL A N 1
ATOM 755 C CA . VAL A 1 93 ? 10.499 -1.571 15.877 1.00 64.00 93 VAL A CA 1
ATOM 756 C C . VAL A 1 93 ? 9.168 -1.242 16.544 1.00 64.00 93 VAL A C 1
ATOM 758 O O . VAL A 1 93 ? 8.952 -0.126 17.018 1.00 64.00 93 VAL A O 1
ATOM 761 N N . THR A 1 94 ? 8.266 -2.218 16.614 1.00 65.31 94 THR A N 1
ATOM 762 C CA . THR A 1 94 ? 7.033 -2.119 17.407 1.00 65.31 94 THR A CA 1
ATOM 763 C C . THR A 1 94 ? 7.232 -2.799 18.757 1.00 65.31 94 THR A C 1
ATOM 765 O O . THR A 1 94 ? 7.596 -3.973 18.796 1.00 65.31 94 THR A O 1
ATOM 768 N N . LYS A 1 95 ? 6.968 -2.092 19.861 1.00 71.31 95 LYS A N 1
ATOM 769 C CA . LYS A 1 95 ? 6.919 -2.681 21.207 1.00 71.31 95 LYS A CA 1
ATOM 770 C C . LYS A 1 95 ? 5.469 -2.751 21.695 1.00 71.31 95 LYS A C 1
ATOM 772 O O . LYS A 1 95 ? 4.743 -1.775 21.494 1.00 71.31 95 LYS A O 1
ATOM 777 N N . PRO A 1 96 ? 5.040 -3.862 22.317 1.00 69.81 96 PRO A N 1
ATOM 778 C CA . PRO A 1 96 ? 3.760 -3.898 23.014 1.00 69.81 96 PRO A CA 1
ATOM 779 C C . PRO A 1 96 ? 3.760 -2.862 24.147 1.00 69.81 96 PRO A C 1
ATOM 781 O O . PRO A 1 96 ? 4.778 -2.664 24.809 1.00 69.81 96 PRO A O 1
ATOM 784 N N . ILE A 1 97 ? 2.629 -2.184 24.339 1.00 69.00 97 ILE A N 1
ATOM 785 C CA . ILE A 1 97 ? 2.406 -1.325 25.506 1.00 69.00 97 ILE A CA 1
ATOM 786 C C . ILE A 1 97 ? 1.830 -2.228 26.596 1.00 69.00 97 ILE A C 1
ATOM 788 O O . ILE A 1 97 ? 0.749 -2.789 26.413 1.00 69.00 97 ILE A O 1
ATOM 792 N N . GLU A 1 98 ? 2.578 -2.412 27.682 1.00 69.62 98 GLU A N 1
ATOM 793 C CA . GLU A 1 98 ? 2.081 -3.085 28.884 1.00 69.62 98 GLU A CA 1
ATOM 794 C C . GLU A 1 98 ? 1.146 -2.135 29.664 1.00 69.62 98 GLU A C 1
ATOM 796 O O . GLU A 1 98 ? 1.378 -0.922 29.619 1.00 69.62 98 GLU A O 1
ATOM 801 N N . PRO A 1 99 ? 0.078 -2.646 30.312 1.00 61.41 99 PRO A N 1
ATOM 802 C CA . PRO A 1 99 ? -0.879 -1.835 31.074 1.00 61.41 99 PRO A CA 1
ATOM 803 C C . PRO A 1 99 ? -0.279 -1.106 32.279 1.00 61.41 99 PRO A C 1
ATOM 805 O O . PRO A 1 99 ? 0.609 -1.686 32.945 1.00 61.41 99 PRO A O 1
#

pLDDT: mean 83.77, std 13.33, range [49.31, 97.94]

Secondary structure (DSSP, 8-state):
-B-HHHHHHHHHTT--HHHHHHHHHHH-EEEHHHHTTTS-HHHHHHH-GGGGGGGG-TT-EEESSSSGGG----B-S-SS-------SSS---------

Sequence (99 aa):
MLCPEHAAIIAKHGWSKADVRRFLYEHARLPFRLLRWTKEPSTLIAGRPDLQWLLRYPDLELPIFEVPECFEIAVVGGPAGRSMYFYGAHEPVTKPIEP